Protein AF-A0A7V2XAB0-F1 (afdb_monomer)

Structure (mmCIF, N/CA/C/O backbone):
data_AF-A0A7V2XAB0-F1
#
_entry.id   AF-A0A7V2XAB0-F1
#
loop_
_atom_site.group_PDB
_atom_site.id
_atom_site.type_symbol
_atom_site.label_atom_id
_atom_site.label_alt_id
_atom_site.label_comp_id
_atom_site.label_asym_id
_atom_site.label_entity_id
_atom_site.label_seq_id
_atom_site.pdbx_PDB_ins_code
_atom_site.Cartn_x
_atom_site.Cartn_y
_atom_site.Cartn_z
_atom_site.occupancy
_atom_site.B_iso_or_equiv
_atom_site.auth_seq_id
_atom_site.auth_comp_id
_atom_site.auth_asym_id
_atom_site.auth_atom_id
_atom_site.pdbx_PDB_model_nu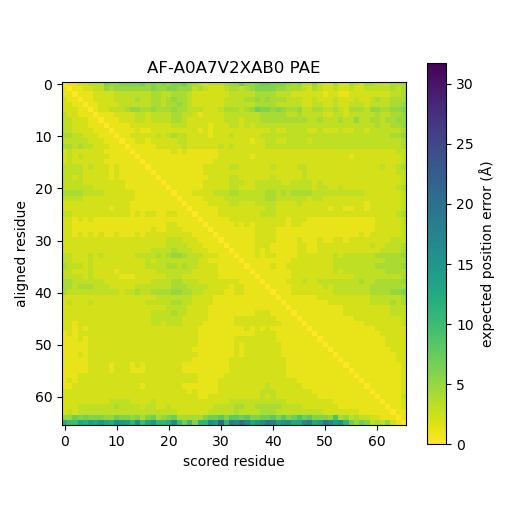m
ATOM 1 N N . LEU A 1 1 ? 2.060 15.336 5.371 1.00 91.75 1 LEU A N 1
ATOM 2 C CA . LEU A 1 1 ? 3.319 14.736 4.868 1.00 91.75 1 LEU A CA 1
ATOM 3 C C . LEU A 1 1 ? 3.934 15.478 3.673 1.00 91.75 1 LEU A C 1
ATOM 5 O O . LEU A 1 1 ? 5.105 15.260 3.416 1.00 91.75 1 LEU A O 1
ATOM 9 N N . GLY A 1 2 ? 3.211 16.363 2.964 1.00 96.62 2 GLY A N 1
ATOM 10 C CA . GLY A 1 2 ? 3.791 17.115 1.834 1.00 96.62 2 GLY A CA 1
ATOM 11 C C . GLY A 1 2 ? 4.020 16.279 0.569 1.00 96.62 2 GLY A C 1
ATOM 12 O O . GLY A 1 2 ? 4.754 16.703 -0.312 1.00 96.62 2 GLY A O 1
ATOM 13 N N . LEU A 1 3 ? 3.400 15.098 0.503 1.00 97.38 3 LEU A N 1
ATOM 14 C CA . LEU A 1 3 ? 3.452 14.186 -0.634 1.00 97.38 3 LEU A CA 1
ATOM 15 C C . LEU A 1 3 ? 2.329 14.524 -1.618 1.00 97.38 3 LEU A C 1
ATOM 17 O O . LEU A 1 3 ? 1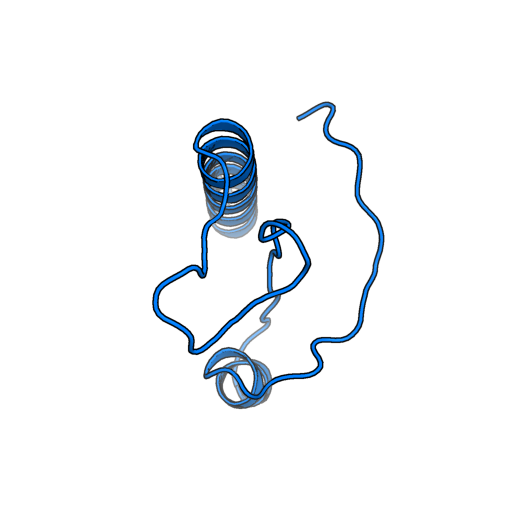.214 14.843 -1.194 1.00 97.38 3 LEU A O 1
ATOM 21 N N . GLU A 1 4 ? 2.608 14.422 -2.914 1.00 97.06 4 GLU A N 1
ATOM 22 C CA . GLU A 1 4 ? 1.565 14.481 -3.936 1.00 97.06 4 GLU A CA 1
ATOM 23 C C . GLU A 1 4 ? 0.749 13.183 -3.936 1.00 97.06 4 GLU A C 1
ATOM 25 O O . GLU A 1 4 ? 1.290 12.090 -3.776 1.00 97.06 4 GLU A O 1
ATOM 30 N N . ALA A 1 5 ? -0.567 13.301 -4.107 1.00 96.81 5 ALA A N 1
ATOM 31 C CA . ALA A 1 5 ? -1.474 12.163 -4.130 1.00 96.81 5 ALA A CA 1
ATOM 32 C C . ALA A 1 5 ? -2.670 12.440 -5.042 1.00 96.81 5 ALA A C 1
ATOM 34 O O . ALA A 1 5 ? -3.090 13.584 -5.224 1.00 96.81 5 ALA A O 1
ATOM 35 N N . HIS A 1 6 ? -3.262 11.375 -5.571 1.00 96.19 6 HIS A N 1
ATOM 36 C CA . HIS A 1 6 ? -4.530 11.432 -6.283 1.00 96.19 6 HIS A CA 1
ATOM 37 C C . HIS A 1 6 ? -5.384 10.213 -5.933 1.00 96.19 6 HIS A C 1
ATOM 39 O O . HIS A 1 6 ? -4.878 9.157 -5.555 1.00 96.19 6 HIS A O 1
ATOM 45 N N . SER A 1 7 ? -6.702 10.346 -6.065 1.00 97.19 7 SER A N 1
ATOM 46 C CA . SER A 1 7 ? -7.604 9.203 -5.927 1.00 97.19 7 SER A CA 1
ATOM 47 C C . SER A 1 7 ? -7.451 8.254 -7.115 1.00 97.19 7 SER A C 1
ATOM 49 O O . SER A 1 7 ? -7.241 8.690 -8.249 1.00 97.19 7 SER A O 1
ATOM 51 N N . MET A 1 8 ? -7.576 6.954 -6.863 1.00 96.31 8 MET A N 1
ATOM 52 C CA . MET A 1 8 ? -7.556 5.936 -7.909 1.00 96.31 8 MET A CA 1
ATOM 53 C C . MET A 1 8 ? -8.371 4.707 -7.511 1.00 96.31 8 MET A C 1
ATOM 55 O O . MET A 1 8 ? -8.602 4.450 -6.331 1.00 96.31 8 MET A O 1
ATOM 59 N N . VAL A 1 9 ? -8.796 3.943 -8.514 1.00 97.38 9 VAL A N 1
ATOM 60 C CA . VAL A 1 9 ? -9.433 2.637 -8.324 1.00 97.38 9 VAL A CA 1
ATOM 61 C C . VAL A 1 9 ? -8.359 1.559 -8.419 1.00 97.38 9 VAL A C 1
ATOM 63 O O . VAL A 1 9 ? -7.540 1.581 -9.337 1.00 97.38 9 VAL A O 1
ATOM 66 N N . SER A 1 10 ? -8.369 0.604 -7.489 1.00 97.12 10 SER A N 1
ATOM 67 C CA . SER A 1 10 ? -7.479 -0.554 -7.564 1.00 97.12 10 SER A CA 1
ATOM 68 C C . SER A 1 10 ? -7.923 -1.496 -8.685 1.00 97.12 10 SER A C 1
ATOM 70 O O . SER A 1 10 ? -9.063 -1.957 -8.699 1.00 97.12 10 SER A O 1
ATOM 72 N N . GLY A 1 11 ? -7.020 -1.775 -9.629 1.00 96.62 11 GLY A N 1
ATOM 73 C CA . GLY A 1 11 ? -7.271 -2.711 -10.730 1.00 96.62 11 GLY A CA 1
ATOM 74 C C . GLY A 1 11 ? -7.126 -4.187 -10.344 1.00 96.62 11 GLY A C 1
ATOM 75 O O . GLY A 1 11 ? -7.579 -5.052 -11.090 1.00 96.62 11 GLY A O 1
ATOM 76 N N . ALA A 1 12 ? -6.509 -4.482 -9.195 1.00 97.62 12 ALA A N 1
ATOM 77 C CA . ALA A 1 12 ? -6.262 -5.839 -8.714 1.00 97.62 12 ALA A CA 1
ATOM 78 C C . ALA A 1 12 ? -7.101 -6.171 -7.470 1.00 97.62 12 ALA A C 1
ATOM 80 O O . ALA A 1 12 ? -7.491 -5.298 -6.689 1.00 97.62 12 ALA A O 1
ATOM 81 N N . GLY A 1 13 ? -7.367 -7.464 -7.276 1.00 97.81 13 GLY A N 1
ATOM 82 C CA . GLY A 1 13 ? -7.987 -7.965 -6.053 1.00 97.81 13 GLY A CA 1
ATOM 83 C C . GLY A 1 13 ? -7.011 -7.918 -4.879 1.00 97.81 13 GLY A C 1
ATOM 84 O O . GLY A 1 13 ? -5.853 -8.289 -5.028 1.00 97.81 13 GLY A O 1
ATOM 85 N N . HIS A 1 14 ? -7.497 -7.483 -3.718 1.00 98.56 14 HIS A N 1
ATOM 86 C CA . HIS A 1 14 ? -6.747 -7.444 -2.462 1.00 98.56 14 HIS A CA 1
ATOM 87 C C . HIS A 1 14 ? -7.648 -7.917 -1.323 1.00 98.56 14 HIS A C 1
ATOM 89 O O . HIS A 1 14 ? -8.865 -7.724 -1.391 1.00 98.56 14 HIS A O 1
ATOM 95 N N . ASP A 1 15 ? -7.070 -8.447 -0.245 1.00 98.69 15 ASP A N 1
ATOM 96 C CA . ASP A 1 15 ? -7.840 -8.859 0.938 1.00 98.69 15 ASP A CA 1
ATOM 97 C C . ASP A 1 15 ? -8.684 -7.708 1.505 1.00 98.69 15 ASP A C 1
ATOM 99 O O . ASP A 1 15 ? -9.824 -7.911 1.926 1.00 98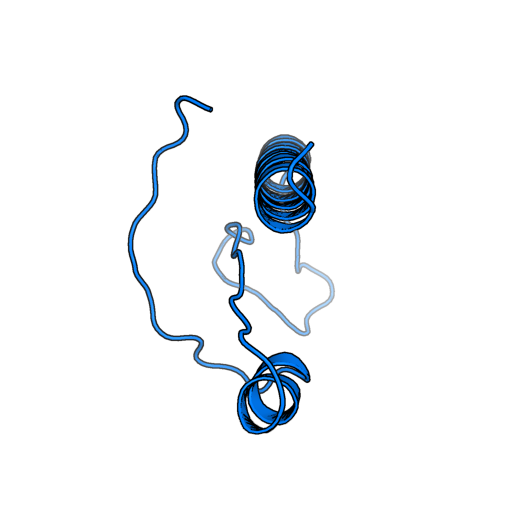.69 15 ASP A O 1
ATOM 103 N N . ALA A 1 16 ? -8.182 -6.471 1.405 1.00 98.38 16 ALA A N 1
ATOM 104 C CA . ALA A 1 16 ? -8.894 -5.251 1.779 1.00 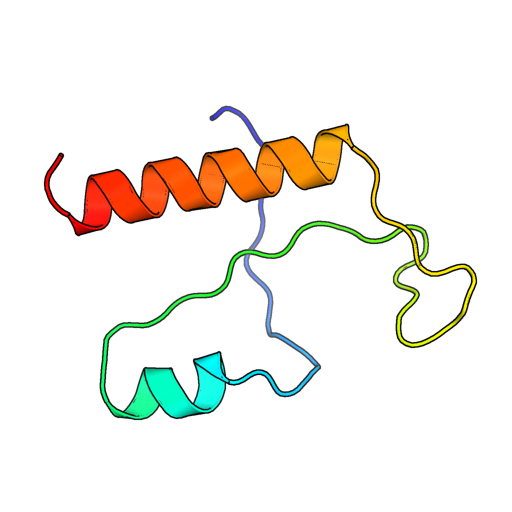98.38 16 ALA A CA 1
ATOM 105 C C . ALA A 1 16 ? -10.281 -5.114 1.114 1.00 98.38 16 ALA A C 1
ATOM 107 O O . ALA A 1 16 ? -11.194 -4.551 1.715 1.00 98.38 16 ALA A O 1
ATOM 108 N N . ALA A 1 17 ? -10.483 -5.667 -0.088 1.00 97.88 17 ALA A N 1
ATOM 109 C CA . ALA A 1 17 ? -11.783 -5.662 -0.763 1.00 97.88 17 ALA A CA 1
ATOM 110 C C . ALA A 1 17 ? -12.827 -6.562 -0.073 1.00 97.88 17 ALA A C 1
ATOM 112 O O . ALA A 1 17 ? -14.031 -6.342 -0.219 1.00 97.88 17 ALA A O 1
ATOM 113 N N . TYR A 1 18 ? -12.384 -7.578 0.669 1.00 98.50 18 TYR A N 1
ATOM 114 C CA . TYR A 1 18 ? -13.252 -8.396 1.513 1.00 98.50 18 TYR A CA 1
ATOM 115 C C . TYR A 1 18 ? -13.397 -7.800 2.911 1.00 98.50 18 TYR A C 1
ATOM 117 O O . TYR A 1 18 ? -14.512 -7.763 3.430 1.00 98.50 18 TYR A O 1
ATOM 125 N N . VAL A 1 19 ? -12.311 -7.282 3.494 1.00 98.69 19 VAL A N 1
ATOM 126 C CA . VAL A 1 19 ? -12.335 -6.627 4.816 1.00 98.69 19 VAL A CA 1
ATOM 127 C C . VAL A 1 19 ? -13.272 -5.413 4.819 1.00 98.69 19 VAL A C 1
ATOM 129 O O . VAL A 1 19 ? -14.032 -5.230 5.770 1.00 98.69 19 VAL A O 1
ATOM 132 N N . SER A 1 20 ? -13.332 -4.658 3.717 1.00 98.25 20 SER A N 1
ATOM 133 C CA . SER A 1 20 ? -14.225 -3.499 3.571 1.00 98.25 20 SER A CA 1
ATOM 134 C C . SER A 1 20 ? -15.717 -3.818 3.719 1.00 98.25 20 SER A C 1
ATOM 136 O O . SER A 1 20 ? -16.521 -2.915 3.937 1.00 98.25 20 SER A O 1
ATOM 138 N N . ARG A 1 21 ? -16.113 -5.096 3.639 1.00 98.44 21 ARG A N 1
ATOM 139 C CA . ARG A 1 21 ? -17.503 -5.533 3.844 1.00 98.44 21 ARG A CA 1
ATOM 140 C C . ARG A 1 21 ? -17.907 -5.590 5.315 1.00 98.44 21 ARG A C 1
ATOM 142 O O . ARG A 1 21 ? -19.099 -5.668 5.598 1.00 98.44 21 ARG A O 1
ATOM 149 N N . VAL A 1 22 ? -16.940 -5.603 6.232 1.00 98.56 22 VAL A N 1
ATOM 150 C CA . VAL A 1 22 ? -17.176 -5.799 7.673 1.00 98.56 22 VAL A CA 1
ATOM 151 C C . VAL A 1 22 ? -16.543 -4.720 8.551 1.00 98.56 22 VAL A C 1
ATOM 153 O O . VAL A 1 22 ? -16.873 -4.644 9.731 1.00 98.56 22 VAL A O 1
ATOM 156 N N . ALA A 1 23 ? -15.669 -3.874 8.000 1.00 98.44 23 ALA A N 1
ATOM 157 C CA . ALA A 1 23 ? -15.051 -2.759 8.712 1.00 98.44 23 ALA A CA 1
ATOM 158 C C . ALA A 1 23 ? -14.715 -1.596 7.758 1.00 98.44 23 ALA A C 1
ATOM 160 O O . ALA A 1 23 ? -14.401 -1.846 6.588 1.00 98.44 23 ALA A O 1
ATOM 161 N N . PRO A 1 24 ? -14.715 -0.331 8.231 1.00 98.12 24 PRO A N 1
ATOM 162 C CA . PRO A 1 24 ? -14.150 0.786 7.477 1.00 98.12 24 PRO A CA 1
ATOM 163 C C . PRO A 1 24 ? -12.717 0.460 7.048 1.00 98.12 24 PRO A C 1
ATOM 165 O O . PRO A 1 24 ? -11.875 0.131 7.877 1.00 98.12 24 PRO A O 1
ATOM 168 N N . THR A 1 25 ? -12.460 0.493 5.743 1.00 98.06 25 THR A N 1
ATOM 169 C CA . THR A 1 25 ? -11.198 0.030 5.156 1.00 98.06 25 THR A CA 1
ATOM 170 C C . THR A 1 25 ? -10.803 0.954 4.014 1.00 98.06 25 THR A C 1
ATOM 172 O O . THR A 1 25 ? -11.650 1.346 3.210 1.00 98.06 25 THR A O 1
ATOM 175 N N . ALA A 1 26 ? -9.514 1.263 3.917 1.00 96.69 26 ALA A N 1
ATOM 176 C CA . ALA A 1 26 ? -8.914 2.002 2.814 1.00 96.69 26 ALA A CA 1
ATOM 177 C C . ALA A 1 26 ? -7.598 1.333 2.393 1.00 96.69 26 ALA A C 1
ATOM 179 O O . ALA A 1 26 ? -7.061 0.488 3.108 1.00 96.69 26 ALA A O 1
ATOM 180 N N . MET A 1 27 ? -7.086 1.707 1.222 1.00 98.44 27 MET A N 1
ATOM 181 C CA . MET A 1 27 ? -5.795 1.251 0.709 1.00 98.44 27 MET A CA 1
ATOM 182 C C . MET A 1 27 ? -4.913 2.454 0.381 1.00 98.44 27 MET A C 1
ATOM 184 O O . MET A 1 27 ? -5.414 3.480 -0.077 1.00 98.44 27 MET A O 1
ATOM 188 N N . ILE A 1 28 ? -3.605 2.299 0.582 1.00 98.38 28 ILE A N 1
ATOM 189 C CA . ILE A 1 28 ? -2.576 3.276 0.216 1.00 98.38 28 ILE A CA 1
ATOM 190 C C . ILE A 1 28 ? -1.705 2.627 -0.852 1.00 98.38 28 ILE A C 1
ATOM 192 O O . ILE A 1 28 ? -1.193 1.529 -0.639 1.00 98.38 28 ILE A O 1
ATOM 196 N N . PHE A 1 29 ? -1.564 3.289 -1.997 1.00 98.38 29 PHE A N 1
ATOM 197 C CA . PHE A 1 29 ? -0.731 2.830 -3.106 1.00 98.38 29 PHE A CA 1
ATOM 198 C C . PHE A 1 29 ? 0.505 3.712 -3.247 1.00 98.38 29 PHE A C 1
ATOM 200 O O . PHE A 1 29 ? 0.446 4.920 -3.031 1.00 98.38 29 PHE A O 1
ATOM 207 N N . VAL A 1 30 ? 1.604 3.082 -3.654 1.00 98.44 30 VAL A N 1
ATOM 208 C CA . VAL A 1 30 ? 2.860 3.726 -4.048 1.00 98.44 30 VAL A CA 1
ATOM 209 C C . VAL A 1 30 ? 3.229 3.245 -5.454 1.00 98.44 30 VAL A C 1
ATOM 211 O O . VAL A 1 30 ? 2.815 2.147 -5.843 1.00 98.44 30 VAL A O 1
ATOM 214 N N . PRO A 1 31 ? 3.949 4.043 -6.255 1.00 97.88 31 PRO A N 1
ATOM 215 C CA . PRO A 1 31 ? 4.259 3.665 -7.625 1.00 97.88 31 PRO A CA 1
ATOM 216 C C . PRO A 1 31 ? 5.319 2.559 -7.682 1.00 97.88 31 PRO A C 1
ATOM 218 O O . PRO A 1 31 ? 6.365 2.653 -7.053 1.00 97.88 31 PRO A O 1
ATOM 221 N N . SER A 1 32 ? 5.093 1.550 -8.522 1.00 98.12 32 SER A N 1
ATOM 222 C CA . SER A 1 32 ? 6.147 0.621 -8.949 1.00 98.12 32 SER A CA 1
ATOM 223 C C . SER A 1 32 ? 6.713 1.050 -10.301 1.00 98.12 32 SER A C 1
ATOM 225 O O . SER A 1 32 ? 5.991 1.551 -11.170 1.00 98.12 32 SER A O 1
ATOM 227 N N . ILE A 1 33 ? 8.013 0.847 -10.510 1.00 98.19 33 ILE A N 1
ATOM 228 C CA . ILE A 1 33 ? 8.742 1.302 -11.697 1.00 98.19 33 ILE A CA 1
ATOM 229 C C . ILE A 1 33 ? 8.132 0.671 -12.957 1.00 98.19 33 ILE A C 1
ATOM 231 O O . ILE A 1 33 ? 8.135 -0.546 -13.149 1.00 98.19 33 ILE A O 1
ATOM 235 N N . GLY A 1 34 ? 7.593 1.521 -13.833 1.00 97.75 34 GLY A N 1
ATOM 236 C CA . GLY A 1 34 ? 6.918 1.094 -15.060 1.00 97.75 34 GLY A CA 1
ATOM 237 C C . GLY A 1 34 ? 5.595 0.349 -14.838 1.00 97.75 34 GLY A C 1
ATOM 238 O O . GLY A 1 34 ? 5.130 -0.305 -15.768 1.00 97.75 34 GLY A O 1
ATOM 239 N N . GLY A 1 35 ? 5.012 0.409 -13.633 1.00 97.69 35 GLY A N 1
ATOM 240 C CA . GLY A 1 35 ? 3.744 -0.246 -13.292 1.00 97.69 35 GLY A CA 1
ATOM 241 C C . GLY A 1 35 ? 3.782 -1.773 -13.395 1.00 97.69 35 GLY A C 1
ATOM 242 O O . GLY A 1 35 ? 2.750 -2.400 -13.625 1.00 97.69 35 GLY A O 1
ATOM 243 N N . ARG A 1 36 ? 4.974 -2.372 -13.304 1.00 98.00 36 ARG A N 1
ATOM 244 C CA . ARG A 1 36 ? 5.163 -3.820 -13.425 1.00 98.00 36 ARG A CA 1
ATOM 245 C C . ARG A 1 36 ? 4.800 -4.506 -12.120 1.00 98.00 36 ARG A C 1
ATOM 247 O O . ARG A 1 36 ? 5.189 -4.027 -11.063 1.00 98.00 36 ARG A O 1
ATOM 254 N N . SER A 1 37 ? 4.122 -5.642 -12.222 1.00 97.81 37 SER A N 1
ATOM 255 C CA . SER A 1 37 ? 3.903 -6.543 -11.098 1.00 97.81 37 SER A CA 1
ATOM 256 C C . SER A 1 37 ? 3.868 -8.001 -11.572 1.00 97.81 37 SER A C 1
ATOM 258 O O . SER A 1 37 ? 3.653 -8.247 -12.762 1.00 97.81 37 SER A O 1
ATOM 260 N N . HIS A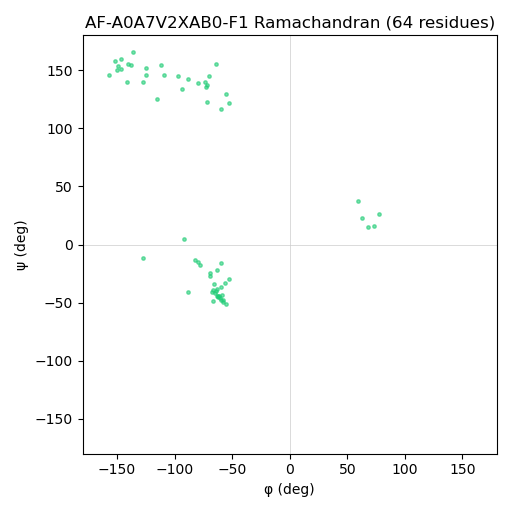 1 38 ? 4.099 -8.956 -10.668 1.00 98.12 38 HIS A N 1
ATOM 261 C CA . HIS A 1 38 ? 4.162 -10.401 -10.926 1.00 98.12 38 HIS A CA 1
ATOM 262 C C . HIS A 1 38 ? 5.254 -10.787 -11.940 1.00 98.12 38 HIS A C 1
ATOM 264 O O . HIS A 1 38 ? 5.073 -11.671 -12.778 1.00 98.12 38 HIS A O 1
ATOM 270 N N . VAL A 1 39 ? 6.395 -10.105 -11.874 1.00 98.31 39 VAL A N 1
ATOM 271 C CA . VAL A 1 39 ? 7.562 -10.348 -12.730 1.00 98.31 39 VAL A CA 1
ATOM 272 C C . VAL A 1 39 ? 8.835 -10.063 -11.937 1.00 98.31 39 VAL A C 1
ATOM 274 O O . VAL A 1 39 ? 8.832 -9.214 -11.054 1.00 98.31 39 VAL A O 1
ATOM 277 N N . GLU A 1 40 ? 9.945 -10.726 -12.250 1.00 98.50 40 GLU A N 1
ATOM 278 C CA . GLU A 1 40 ? 11.187 -10.659 -11.463 1.00 98.50 40 GLU A CA 1
ATOM 279 C C . GLU A 1 40 ? 11.814 -9.259 -11.417 1.00 98.50 40 GLU A C 1
ATOM 281 O O . GLU A 1 40 ? 12.592 -8.951 -10.521 1.00 98.50 40 GLU A O 1
ATOM 286 N N . VAL A 1 41 ? 11.487 -8.413 -12.396 1.00 98.19 41 VAL A N 1
ATOM 287 C CA . VAL A 1 41 ? 11.954 -7.021 -12.479 1.00 98.19 41 VAL A CA 1
ATOM 288 C C . VAL A 1 41 ? 10.999 -6.019 -11.818 1.00 98.19 41 VAL A C 1
ATOM 290 O O . VAL A 1 41 ? 11.205 -4.813 -11.961 1.00 98.19 41 VAL A O 1
ATOM 293 N N . GLU A 1 42 ? 9.927 -6.485 -11.169 1.00 98.62 42 GLU A N 1
ATOM 294 C CA . GLU A 1 42 ? 9.062 -5.655 -10.324 1.00 98.62 42 GLU A CA 1
ATOM 295 C C . GLU A 1 42 ? 9.903 -4.970 -9.244 1.00 98.62 42 GLU A C 1
ATOM 297 O O . GLU A 1 42 ? 10.707 -5.607 -8.565 1.00 98.62 42 GLU A O 1
ATOM 302 N N . ASN A 1 43 ? 9.744 -3.653 -9.116 1.00 98.56 43 ASN A N 1
ATOM 303 C CA . ASN A 1 43 ? 10.504 -2.871 -8.154 1.00 98.56 43 ASN A CA 1
ATOM 304 C C . ASN A 1 43 ? 9.780 -1.565 -7.806 1.00 98.56 43 ASN A C 1
ATOM 306 O O . ASN A 1 43 ? 9.179 -0.933 -8.677 1.00 98.56 43 ASN A O 1
ATOM 310 N N . THR A 1 44 ? 9.922 -1.131 -6.559 1.00 98.69 44 THR A N 1
ATOM 311 C CA . THR A 1 44 ? 9.472 0.165 -6.030 1.00 98.69 44 THR A CA 1
ATOM 312 C C . THR A 1 44 ? 10.674 0.817 -5.350 1.00 98.69 44 THR A C 1
ATOM 314 O O . THR A 1 44 ? 11.467 0.119 -4.718 1.00 98.69 44 THR A O 1
ATOM 317 N N . SER A 1 45 ? 10.860 2.131 -5.514 1.00 98.44 45 SER A N 1
ATOM 318 C CA . SER A 1 45 ? 11.998 2.823 -4.895 1.00 98.44 45 SER A CA 1
ATOM 319 C C . SER A 1 45 ? 11.905 2.785 -3.364 1.00 98.44 45 SER A C 1
ATOM 321 O O . SER A 1 45 ? 10.817 2.643 -2.800 1.00 98.44 45 SER A O 1
ATOM 323 N N . TRP A 1 46 ? 13.038 2.904 -2.669 1.00 98.44 46 TRP A N 1
ATOM 324 C CA . TRP A 1 46 ? 13.017 2.942 -1.203 1.00 98.44 46 TRP A CA 1
ATOM 325 C C . TRP A 1 46 ? 12.315 4.197 -0.691 1.00 98.44 46 TRP A C 1
ATOM 327 O O . TRP A 1 46 ? 11.609 4.129 0.310 1.00 98.44 46 TRP A O 1
ATOM 337 N N . GLU A 1 47 ? 12.449 5.304 -1.414 1.00 98.44 47 GLU A N 1
ATOM 338 C CA . GLU A 1 47 ? 11.801 6.579 -1.138 1.00 98.44 47 GLU A CA 1
ATOM 339 C C . GLU A 1 47 ? 10.271 6.460 -1.229 1.00 98.44 47 GLU A C 1
ATOM 341 O O . GLU A 1 47 ? 9.559 6.914 -0.334 1.00 98.44 47 GLU A O 1
ATOM 346 N N . ASP A 1 48 ? 9.756 5.786 -2.262 1.00 98.56 48 ASP A N 1
ATOM 347 C CA . ASP A 1 48 ? 8.319 5.525 -2.409 1.00 98.56 48 ASP A CA 1
ATOM 348 C C . ASP A 1 48 ? 7.813 4.554 -1.332 1.00 98.56 48 ASP A C 1
ATOM 350 O O . ASP A 1 48 ? 6.745 4.766 -0.753 1.00 98.56 48 ASP A O 1
ATOM 354 N N . CYS A 1 49 ? 8.587 3.511 -1.013 1.00 98.62 49 CYS A N 1
ATOM 355 C CA . CYS A 1 49 ? 8.272 2.583 0.077 1.00 98.62 49 CYS A CA 1
ATOM 356 C C . CYS A 1 49 ? 8.193 3.300 1.434 1.00 98.62 49 CYS A C 1
ATOM 358 O O . CYS A 1 49 ? 7.243 3.087 2.189 1.00 98.62 49 CYS A O 1
ATOM 360 N N . GLU A 1 50 ? 9.162 4.165 1.742 1.00 98.75 50 GLU A N 1
ATOM 361 C CA . GLU A 1 50 ? 9.176 4.980 2.958 1.00 98.75 50 GLU A CA 1
ATOM 362 C C . GLU A 1 50 ? 7.979 5.937 2.996 1.00 98.75 50 GLU A C 1
ATOM 364 O O . GLU A 1 50 ? 7.295 6.031 4.018 1.00 98.75 50 GLU A O 1
ATOM 369 N N . ALA A 1 51 ? 7.680 6.614 1.885 1.00 98.69 51 ALA A N 1
ATOM 370 C CA . ALA A 1 51 ? 6.524 7.496 1.779 1.00 98.69 51 ALA A CA 1
ATOM 371 C C . ALA A 1 51 ? 5.215 6.742 2.069 1.00 98.69 51 ALA A C 1
ATOM 373 O O . ALA A 1 51 ? 4.418 7.194 2.895 1.00 98.69 51 ALA A O 1
ATOM 374 N N . GLY A 1 52 ? 5.019 5.564 1.467 1.00 98.62 52 GLY A N 1
ATOM 375 C CA . GLY A 1 52 ? 3.859 4.706 1.7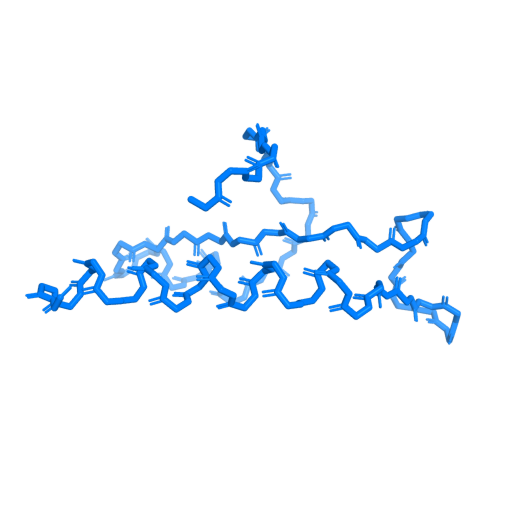24 1.00 98.62 52 GLY A CA 1
ATOM 376 C C . GLY A 1 52 ? 3.761 4.244 3.177 1.00 98.62 52 GLY A C 1
ATOM 377 O O . GLY A 1 52 ? 2.688 4.319 3.778 1.00 98.62 52 GLY A O 1
ATOM 378 N N . ALA A 1 53 ? 4.881 3.825 3.769 1.00 98.75 53 ALA A N 1
ATOM 379 C CA . ALA A 1 53 ? 4.937 3.404 5.167 1.00 98.75 53 ALA A CA 1
ATOM 380 C C . ALA A 1 53 ? 4.621 4.557 6.134 1.00 98.75 53 ALA A C 1
ATOM 382 O O . ALA A 1 53 ? 3.884 4.364 7.099 1.00 98.75 53 ALA A O 1
ATOM 383 N N . ASN A 1 54 ? 5.110 5.768 5.857 1.00 98.75 54 ASN A N 1
ATOM 384 C CA . ASN A 1 54 ? 4.805 6.954 6.653 1.00 98.75 54 ASN A CA 1
ATOM 385 C C . ASN A 1 54 ? 3.328 7.361 6.546 1.00 98.75 54 ASN A C 1
ATOM 387 O O . ASN A 1 54 ? 2.728 7.726 7.558 1.00 98.75 54 ASN A O 1
ATOM 391 N N . VAL A 1 55 ? 2.712 7.267 5.360 1.00 98.69 55 VAL A N 1
ATOM 392 C CA . VAL A 1 55 ? 1.261 7.492 5.207 1.00 98.69 55 VAL A CA 1
ATOM 393 C C . VAL A 1 55 ? 0.478 6.452 6.009 1.00 98.69 55 VAL A C 1
ATOM 395 O O . VAL A 1 55 ? -0.449 6.823 6.727 1.00 98.69 55 VAL A O 1
ATOM 398 N N . LEU A 1 56 ? 0.869 5.174 5.944 1.00 98.69 56 LEU A N 1
ATOM 399 C CA . LEU A 1 56 ? 0.237 4.109 6.727 1.00 98.69 56 LEU A CA 1
ATOM 400 C C . LEU A 1 56 ? 0.351 4.375 8.231 1.00 98.69 56 LEU A C 1
ATOM 402 O O . LEU A 1 56 ? -0.652 4.293 8.932 1.00 98.69 56 LEU A O 1
ATOM 406 N N . LEU A 1 57 ? 1.543 4.728 8.717 1.00 98.56 57 LEU A N 1
ATOM 407 C CA . LEU A 1 57 ? 1.776 5.056 10.123 1.00 98.56 57 LEU A CA 1
ATOM 408 C C . LEU A 1 57 ? 0.844 6.175 10.596 1.00 98.56 57 LEU A C 1
ATOM 410 O O . LEU A 1 57 ? 0.164 6.015 11.605 1.00 98.56 57 LEU A O 1
ATOM 414 N N . GLN A 1 58 ? 0.795 7.290 9.866 1.00 98.50 58 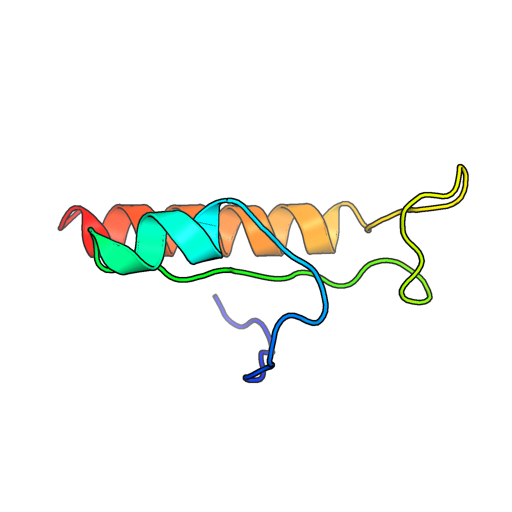GLN A N 1
ATOM 415 C CA . GLN A 1 58 ? -0.041 8.432 10.241 1.00 98.50 58 GLN A CA 1
ATOM 416 C C . GLN A 1 58 ? -1.534 8.087 10.191 1.00 98.50 58 GLN A C 1
ATOM 418 O O . GLN A 1 58 ? -2.257 8.426 11.120 1.00 98.50 58 GLN A O 1
ATOM 423 N N . ALA A 1 59 ? -1.986 7.356 9.167 1.00 98.12 59 ALA A N 1
ATOM 424 C CA . ALA A 1 59 ? -3.378 6.920 9.063 1.00 98.12 59 ALA A CA 1
ATOM 425 C C . ALA A 1 59 ? -3.780 5.983 10.213 1.00 98.12 59 ALA A C 1
ATOM 427 O O . ALA A 1 59 ? -4.892 6.079 10.730 1.00 98.12 59 ALA A O 1
ATOM 428 N N . VAL A 1 60 ? -2.879 5.089 10.634 1.00 98.25 60 VAL A N 1
ATOM 429 C CA . VAL A 1 60 ? -3.115 4.195 11.773 1.00 98.25 60 VAL A CA 1
ATOM 430 C C . VAL A 1 60 ? -3.203 4.987 13.074 1.00 98.25 60 VAL A C 1
ATOM 432 O O . VAL A 1 60 ? -4.171 4.786 13.802 1.00 98.25 60 VAL A O 1
ATOM 435 N N . LEU A 1 61 ? -2.258 5.896 13.346 1.00 98.44 61 LEU A N 1
ATOM 436 C CA . LEU A 1 61 ? -2.288 6.754 14.540 1.00 98.44 61 LEU A CA 1
ATOM 437 C C . LEU A 1 61 ? -3.576 7.585 14.599 1.00 98.44 61 LEU A C 1
ATOM 439 O O . LEU A 1 61 ? -4.312 7.504 15.580 1.00 98.44 61 LEU A O 1
ATOM 443 N N . GLU A 1 62 ? -3.927 8.255 13.498 1.00 97.81 62 GLU A N 1
ATOM 444 C CA . GLU A 1 62 ? -5.161 9.039 13.400 1.00 97.81 62 GLU A CA 1
ATOM 445 C C . GLU A 1 62 ? -6.405 8.169 13.644 1.00 97.81 62 GLU A C 1
ATOM 447 O O . GLU A 1 62 ? -7.297 8.551 14.400 1.00 97.81 62 GLU A O 1
ATOM 452 N N . SER A 1 63 ? -6.455 6.962 13.067 1.00 96.75 63 SER A N 1
ATOM 453 C CA . SER A 1 63 ? -7.572 6.029 13.277 1.00 96.75 63 SER A CA 1
ATOM 454 C C . SER A 1 63 ? -7.6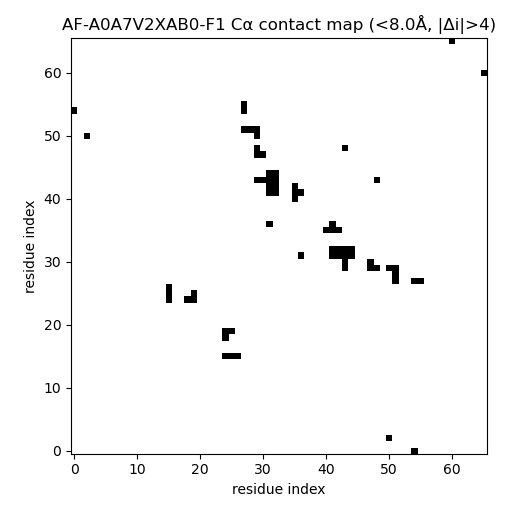37 5.451 14.695 1.00 96.75 63 SER A C 1
ATOM 456 O O . SER A 1 63 ? -8.719 5.085 15.157 1.00 96.75 63 SER A O 1
ATOM 458 N N . ALA A 1 64 ? -6.496 5.371 15.381 1.00 97.38 64 ALA A N 1
ATOM 459 C CA . ALA A 1 64 ? -6.385 4.921 16.763 1.00 97.38 64 ALA A CA 1
ATOM 460 C C . ALA A 1 64 ? -6.710 6.035 17.774 1.00 97.38 64 ALA A C 1
ATOM 462 O O . ALA A 1 64 ? -6.947 5.734 18.943 1.00 97.38 64 ALA A O 1
ATOM 463 N N . GLY A 1 65 ? -6.776 7.294 17.327 1.00 94.62 65 GLY A N 1
ATOM 464 C CA . GLY A 1 65 ? -6.962 8.458 18.191 1.00 94.62 65 GLY A CA 1
ATOM 465 C C . GLY A 1 65 ? -5.691 8.878 18.934 1.00 94.62 65 GLY A C 1
ATOM 466 O O . GLY A 1 65 ? -5.802 9.457 20.015 1.00 94.62 65 GLY A O 1
ATOM 467 N N . GLU A 1 66 ? -4.522 8.568 18.369 1.00 71.31 66 GLU A N 1
ATOM 468 C CA . GLU A 1 66 ? -3.185 8.907 18.883 1.00 71.31 66 GLU A CA 1
ATOM 469 C C . GLU A 1 66 ? -2.581 10.123 18.163 1.00 71.31 66 GLU A C 1
ATOM 471 O O . GLU A 1 66 ? -2.779 10.254 16.931 1.00 71.31 66 GLU A O 1
#

Radius of gyration: 13.58 Å; Cα contacts (8 Å, |Δi|>4): 34; chains: 1; bounding box: 30×28×34 Å

pLDDT: mean 97.49, std 3.43, range [71.31, 98.75]

Secondary structure (DSSP, 8-state):
-----------S--THHHHTTTS-------PPGGG--SSTT----HHHHHHHHHHHHHHHHHHHT-

Mean predicted aligned error: 2.26 Å

Sequence (66 aa):
LGLE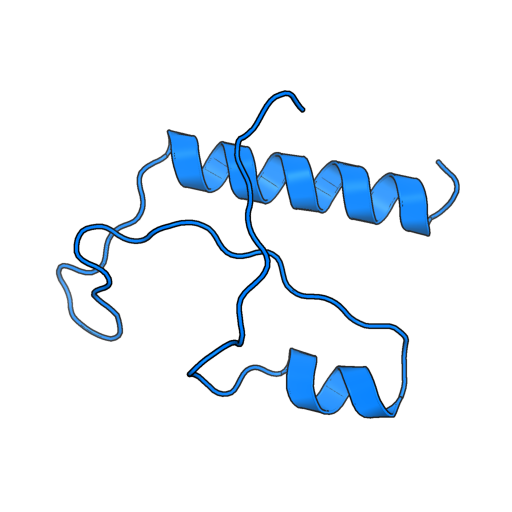AHSMVSGAGHDAAYVSRVAPTAMIFVPSIGGRSHVEVENTSWEDCEAGANVLLQAVLESAGE

Foldseek 3Di:
DPDDDDDDDDPDDDVQVVVVVPDPGDDFDFDWDVNDDPDPPTGGDVVSVVVSVVVVVVVVCVVVVD

Solvent-accessible surface area (backbone atoms only — not comparable to full-atom values): 4486 Å² total; per-residue (Å²): 136,92,71,89,84,76,91,82,82,82,93,66,92,54,72,62,73,61,48,45,78,80,41,98,67,85,86,87,84,63,71,37,61,90,73,46,69,99,50,96,81,43,46,60,53,69,67,44,52,49,52,45,50,53,50,50,51,52,53,49,32,57,75,71,76,97